Protein AF-A0A2M7E2D3-F1 (afdb_monomer_lite)

Sequence (45 aa):
MVKKYYVVWKGLNPGIYDNWNDCKEQVDGFENAQYKSYKTLEEAQ

Foldseek 3Di:
DQFKWKAKPDFQDGDIDSDPVVVCVGHVPGPPTDMDIDRDVVVRD

Radius of gyration: 9.84 Å; chains: 1; bounding box: 25×12×30 Å

Secondary structure (DSSP, 8-state):
----EEEEEESSS-EEES-HHHHHHHHTT-TT-EEEEESSHHHH-

pLDDT: mean 85.8, std 7.69, range [51.47, 91.88]

Structure (mmCIF, N/CA/C/O backbone):
data_AF-A0A2M7E2D3-F1
#
_entry.id   AF-A0A2M7E2D3-F1
#
loop_
_atom_site.group_PDB
_atom_site.id
_atom_site.type_symbol
_atom_site.label_atom_id
_atom_site.label_alt_id
_atom_site.label_comp_id
_atom_site.label_asym_id
_atom_site.label_entity_id
_atom_site.label_seq_id
_atom_site.pdbx_PDB_ins_code
_atom_site.Cartn_x
_atom_site.Cartn_y
_atom_site.Cartn_z
_atom_site.occupancy
_atom_site.B_iso_or_equiv
_atom_site.auth_seq_id
_atom_site.auth_comp_id
_atom_site.auth_asym_id
_atom_site.auth_atom_id
_atom_site.pdbx_PDB_model_num
ATOM 1 N N . MET A 1 1 ? 5.343 0.132 -21.382 1.00 51.47 1 MET A N 1
ATOM 2 C CA . MET A 1 1 ? 4.263 -0.075 -20.392 1.00 51.47 1 MET A CA 1
ATOM 3 C C . MET A 1 1 ? 4.916 -0.087 -19.018 1.00 51.47 1 MET A C 1
ATOM 5 O O . MET A 1 1 ? 5.708 -0.980 -18.759 1.00 51.47 1 MET A O 1
ATOM 9 N N . VAL A 1 2 ? 4.718 0.948 -18.198 1.00 61.06 2 VAL A N 1
ATOM 10 C CA . VAL A 1 2 ? 5.356 1.037 -16.871 1.00 61.06 2 VAL A CA 1
ATOM 11 C C . VAL A 1 2 ? 4.542 0.190 -15.898 1.00 61.06 2 VAL A C 1
ATOM 13 O O . VAL A 1 2 ? 3.445 0.592 -15.519 1.00 61.06 2 VAL A O 1
ATOM 16 N N . LYS A 1 3 ? 5.060 -0.985 -15.528 1.00 71.62 3 LYS A N 1
ATOM 17 C CA . LYS A 1 3 ? 4.537 -1.746 -14.389 1.00 71.62 3 LYS A CA 1
ATOM 18 C C . LYS A 1 3 ? 4.918 -0.998 -13.113 1.00 71.62 3 LYS A C 1
ATOM 20 O O . LYS A 1 3 ? 6.071 -0.600 -12.965 1.00 71.62 3 LYS A O 1
ATOM 25 N N . LYS A 1 4 ? 3.947 -0.755 -12.239 1.00 83.88 4 LYS A N 1
ATOM 26 C CA . LYS A 1 4 ? 4.174 -0.185 -10.910 1.00 83.88 4 LYS A CA 1
ATOM 27 C C . LYS A 1 4 ? 3.880 -1.274 -9.899 1.00 83.88 4 LYS A C 1
ATOM 29 O O . LYS A 1 4 ? 2.900 -1.991 -10.061 1.00 83.88 4 LYS A O 1
ATOM 34 N N . TYR A 1 5 ? 4.717 -1.370 -8.882 1.00 89.56 5 TYR A N 1
ATOM 35 C CA . TYR A 1 5 ? 4.508 -2.289 -7.775 1.00 89.56 5 TYR A CA 1
ATOM 36 C C . TYR A 1 5 ? 4.036 -1.493 -6.571 1.00 89.56 5 TYR A C 1
ATOM 38 O O . TYR A 1 5 ? 4.509 -0.386 -6.331 1.00 89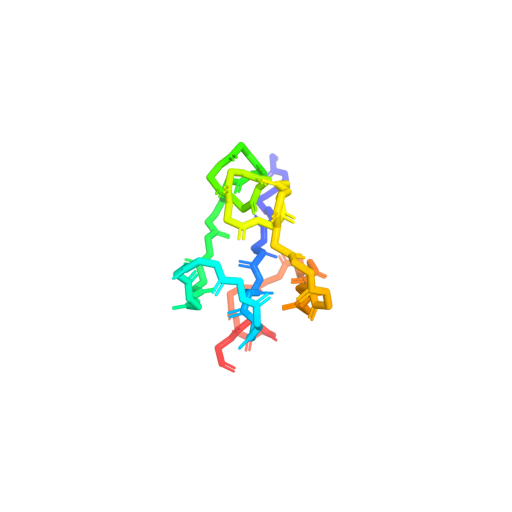.56 5 TYR A O 1
ATOM 46 N N . TYR A 1 6 ? 3.089 -2.032 -5.833 1.00 90.50 6 TYR A N 1
ATOM 47 C CA . TYR A 1 6 ? 2.465 -1.412 -4.684 1.00 90.50 6 TYR A CA 1
ATOM 48 C C . TYR A 1 6 ? 2.724 -2.309 -3.490 1.00 90.50 6 TYR A C 1
ATOM 50 O O . TYR A 1 6 ? 2.202 -3.414 -3.404 1.00 90.50 6 TYR A O 1
ATOM 58 N N . VAL A 1 7 ? 3.565 -1.842 -2.584 1.00 91.88 7 VAL A N 1
ATOM 59 C CA . VAL A 1 7 ? 3.881 -2.555 -1.353 1.00 91.88 7 VAL A CA 1
ATOM 60 C C . VAL A 1 7 ? 2.934 -2.059 -0.288 1.00 91.88 7 VAL A C 1
ATOM 62 O O . VAL A 1 7 ? 2.888 -0.860 -0.026 1.00 91.88 7 VAL A O 1
ATOM 65 N N . VAL A 1 8 ? 2.189 -2.966 0.322 1.00 91.50 8 VAL A N 1
ATOM 66 C CA . VAL A 1 8 ? 1.313 -2.692 1.457 1.00 91.50 8 VAL A CA 1
ATOM 67 C C . VAL A 1 8 ? 2.003 -3.233 2.705 1.00 91.50 8 VAL A C 1
ATOM 69 O O . VAL A 1 8 ? 2.149 -4.440 2.866 1.00 91.50 8 VAL A O 1
ATOM 72 N N . TRP A 1 9 ? 2.434 -2.340 3.594 1.00 91.00 9 TRP A N 1
ATOM 73 C CA . TRP A 1 9 ? 2.993 -2.695 4.904 1.00 91.00 9 TRP A CA 1
ATOM 74 C C . TRP A 1 9 ? 1.919 -2.799 5.981 1.00 91.00 9 TRP A C 1
ATOM 76 O O . TRP A 1 9 ? 2.013 -3.633 6.878 1.00 91.00 9 TRP A O 1
ATOM 86 N N . LYS A 1 10 ? 0.895 -1.945 5.895 1.00 89.00 10 LYS A N 1
ATOM 87 C CA . LYS A 1 10 ? -0.304 -2.013 6.730 1.00 89.00 10 LYS A CA 1
ATOM 88 C C . LYS A 1 10 ? -1.529 -1.900 5.845 1.00 89.00 10 LYS A C 1
ATOM 90 O O . LYS A 1 10 ? -1.691 -0.914 5.136 1.00 89.00 10 LYS A O 1
ATOM 95 N N . GLY A 1 11 ?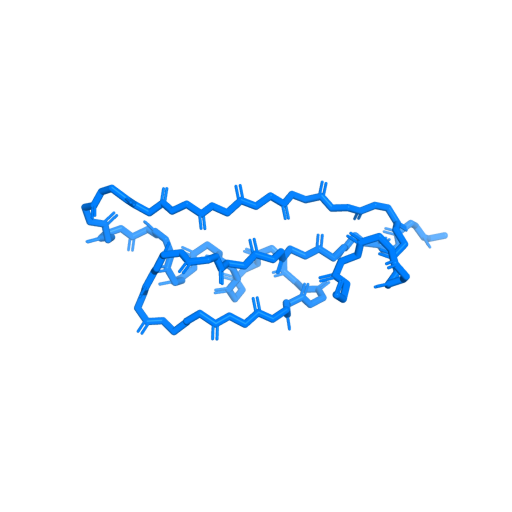 -2.382 -2.898 5.926 1.00 88.12 11 GLY A N 1
ATOM 96 C CA . GLY A 1 11 ? -3.631 -3.001 5.195 1.00 88.12 11 GLY A CA 1
ATOM 97 C C . GLY A 1 11 ? -4.337 -4.276 5.626 1.00 88.12 11 GLY A C 1
ATOM 98 O O . GLY A 1 11 ? -3.859 -4.976 6.523 1.00 88.12 11 GLY A O 1
ATOM 99 N N . LEU A 1 12 ? -5.437 -4.591 4.954 1.00 87.38 12 LEU A N 1
ATOM 100 C CA . LEU A 1 12 ? -6.158 -5.850 5.152 1.00 87.38 12 LEU A CA 1
ATOM 101 C C . LEU A 1 12 ? -5.248 -7.059 4.905 1.00 87.38 12 LEU A C 1
ATOM 103 O O . LEU A 1 12 ? -5.179 -7.959 5.738 1.00 87.38 12 LEU A O 1
ATOM 107 N N . ASN A 1 13 ? -4.506 -7.031 3.796 1.00 87.50 13 ASN A N 1
ATOM 108 C CA . ASN A 1 13 ? -3.485 -8.015 3.464 1.00 87.50 13 ASN A CA 1
ATOM 109 C C . ASN A 1 13 ? -2.181 -7.286 3.094 1.00 87.50 13 ASN A C 1
ATOM 111 O O . ASN A 1 13 ? -2.111 -6.644 2.046 1.00 87.50 13 ASN A O 1
ATOM 115 N N . PRO A 1 14 ? -1.151 -7.312 3.955 1.00 90.06 14 PRO A N 1
ATOM 116 C CA . PRO A 1 14 ? 0.157 -6.771 3.614 1.00 90.06 14 PRO A CA 1
ATOM 117 C C . PRO A 1 14 ? 0.876 -7.676 2.604 1.00 90.06 14 PRO A C 1
ATOM 119 O O . PRO A 1 14 ? 0.871 -8.901 2.732 1.00 90.06 14 PRO A O 1
ATOM 122 N N . GLY A 1 15 ? 1.502 -7.070 1.599 1.00 89.75 15 GLY A N 1
ATOM 123 C CA . GLY A 1 15 ? 2.111 -7.778 0.475 1.00 89.75 15 GLY A CA 1
ATOM 124 C C . GLY A 1 15 ? 2.523 -6.845 -0.661 1.00 89.75 15 GLY A C 1
ATOM 125 O O . GLY A 1 15 ? 2.343 -5.629 -0.580 1.00 89.75 15 GLY A O 1
ATOM 126 N N . ILE A 1 16 ? 3.092 -7.418 -1.721 1.00 89.69 16 ILE A N 1
ATOM 127 C CA . ILE A 1 16 ? 3.488 -6.692 -2.931 1.00 89.69 16 ILE A CA 1
ATOM 128 C C . ILE A 1 16 ? 2.457 -6.984 -4.016 1.00 89.69 16 ILE A C 1
ATOM 130 O O . ILE A 1 16 ? 2.247 -8.136 -4.387 1.00 89.69 16 ILE A O 1
ATOM 134 N N . TYR A 1 17 ? 1.845 -5.931 -4.538 1.00 89.94 17 TYR A N 1
ATOM 135 C CA . TYR A 1 17 ? 0.834 -5.986 -5.583 1.00 89.94 17 TYR A CA 1
ATOM 136 C C . TYR A 1 17 ? 1.386 -5.375 -6.866 1.00 89.94 17 TYR A C 1
ATOM 138 O O . TYR A 1 17 ? 2.007 -4.316 -6.837 1.00 89.94 17 TYR A O 1
ATOM 146 N N . ASP A 1 18 ? 1.144 -5.991 -8.016 1.00 90.19 18 ASP A N 1
ATOM 147 C CA . ASP A 1 18 ? 1.463 -5.399 -9.322 1.00 90.19 18 ASP A CA 1
ATOM 148 C C . ASP A 1 18 ? 0.316 -4.530 -9.879 1.00 90.19 18 ASP A C 1
ATOM 150 O O . ASP A 1 18 ? 0.467 -3.890 -10.920 1.00 90.19 18 ASP A O 1
ATOM 154 N N . ASN A 1 19 ? -0.813 -4.467 -9.159 1.00 89.00 19 ASN A N 1
ATOM 155 C CA . ASN A 1 19 ? -2.032 -3.770 -9.562 1.00 89.00 19 ASN A CA 1
ATOM 156 C C . ASN A 1 19 ? -2.503 -2.761 -8.510 1.00 89.00 19 ASN A C 1
ATOM 158 O O . ASN A 1 19 ? -2.505 -3.022 -7.306 1.00 89.00 19 ASN A O 1
ATOM 162 N N . TRP A 1 20 ? -2.957 -1.595 -8.983 1.00 85.56 20 TRP A N 1
ATOM 163 C CA . TRP A 1 20 ? -3.537 -0.570 -8.113 1.00 85.56 20 TRP A CA 1
ATOM 164 C C . TRP A 1 20 ? -4.893 -0.985 -7.548 1.00 85.56 20 TRP A C 1
ATOM 166 O O . TRP A 1 20 ? -5.188 -0.620 -6.421 1.00 85.56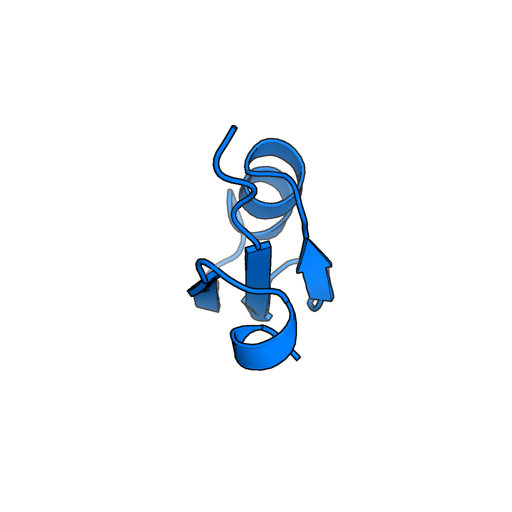 20 TRP A O 1
ATOM 176 N N . ASN A 1 21 ? -5.710 -1.727 -8.304 1.00 90.00 21 ASN A N 1
ATOM 177 C CA . ASN A 1 21 ? -7.027 -2.159 -7.832 1.00 90.00 21 ASN A CA 1
ATOM 178 C C . ASN A 1 21 ? -6.905 -3.046 -6.589 1.00 90.00 21 ASN A C 1
ATOM 180 O O . ASN A 1 21 ? -7.471 -2.688 -5.563 1.00 90.00 21 ASN A O 1
ATOM 184 N N . ASP A 1 22 ? -6.087 -4.101 -6.643 1.00 88.69 22 ASP A N 1
ATOM 185 C CA . ASP A 1 22 ? -5.839 -4.969 -5.488 1.00 88.69 22 ASP A CA 1
ATOM 186 C C . ASP A 1 22 ? -5.263 -4.194 -4.299 1.00 88.69 22 ASP A C 1
ATOM 188 O O . ASP A 1 22 ? -5.751 -4.333 -3.179 1.00 88.69 22 ASP A O 1
ATOM 192 N N . CYS A 1 23 ? -4.267 -3.326 -4.543 1.00 89.06 2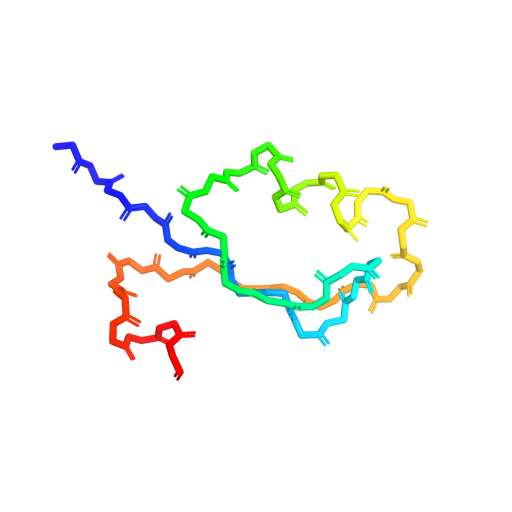3 CYS A N 1
ATOM 193 C CA . CYS A 1 23 ? -3.705 -2.456 -3.508 1.00 89.06 23 CYS A CA 1
ATOM 194 C C . CYS A 1 23 ? -4.785 -1.568 -2.890 1.00 89.06 23 CYS A C 1
ATOM 196 O O . CYS A 1 23 ? -4.834 -1.429 -1.670 1.00 89.06 23 CYS A O 1
ATOM 198 N N . LYS A 1 24 ? -5.634 -0.959 -3.723 1.00 88.62 24 LYS A N 1
ATOM 199 C CA . LYS A 1 24 ? -6.715 -0.087 -3.284 1.00 88.62 24 LYS A CA 1
ATOM 200 C C . LYS A 1 24 ? -7.670 -0.872 -2.399 1.00 88.62 24 LYS A C 1
ATOM 202 O O . LYS A 1 24 ? -7.928 -0.412 -1.304 1.00 88.62 24 LYS A O 1
ATOM 207 N N . GLU A 1 25 ? -8.100 -2.065 -2.789 1.00 91.00 25 GLU A N 1
ATOM 208 C CA . GLU A 1 25 ? -8.978 -2.896 -1.954 1.00 91.00 25 GLU A CA 1
ATOM 209 C C . GLU A 1 25 ? -8.360 -3.265 -0.598 1.00 91.00 25 GLU A C 1
ATOM 211 O O . GLU A 1 25 ? -9.095 -3.459 0.363 1.00 91.00 25 GLU A O 1
ATOM 216 N N . GLN A 1 26 ? -7.027 -3.308 -0.476 1.00 88.69 26 GLN A N 1
ATOM 217 C CA . GLN A 1 26 ? -6.372 -3.578 0.810 1.00 88.69 26 GLN A CA 1
ATOM 218 C C . GLN A 1 26 ? -6.272 -2.363 1.736 1.00 88.69 26 GLN A C 1
ATOM 220 O O . GLN A 1 26 ? -6.104 -2.534 2.948 1.00 88.69 26 GLN A O 1
ATOM 225 N N . VAL A 1 27 ? -6.303 -1.150 1.178 1.00 89.06 27 VAL A N 1
ATOM 226 C CA . VAL A 1 27 ? -6.092 0.105 1.920 1.00 89.06 27 VAL A CA 1
ATOM 227 C C . VAL A 1 27 ? -7.365 0.950 2.033 1.00 89.06 27 VAL A C 1
ATOM 229 O O . VAL A 1 27 ? -7.495 1.735 2.970 1.00 89.06 27 VAL A O 1
ATOM 232 N N . ASP A 1 28 ? -8.310 0.783 1.110 1.00 87.44 28 ASP A N 1
ATOM 233 C CA . ASP A 1 28 ? -9.617 1.442 1.053 1.00 87.44 28 ASP A CA 1
ATOM 234 C C . ASP A 1 28 ? -10.511 0.825 2.136 1.00 87.44 28 ASP A C 1
ATOM 236 O O . ASP A 1 28 ? -10.999 -0.295 2.019 1.00 87.44 28 ASP A O 1
ATOM 240 N N . GLY A 1 29 ? -10.622 1.532 3.263 1.00 85.31 29 GLY A N 1
ATOM 241 C CA . GLY A 1 29 ? -11.338 1.071 4.456 1.00 85.31 29 GLY A CA 1
ATOM 242 C C . GLY A 1 29 ? -10.446 0.554 5.588 1.00 85.31 29 GLY A C 1
ATOM 243 O O . GLY A 1 29 ? -10.965 0.254 6.662 1.00 85.31 29 GLY A O 1
ATOM 244 N N . PHE A 1 30 ? -9.120 0.493 5.406 1.00 86.00 30 PHE A N 1
ATOM 245 C CA . PHE A 1 30 ? -8.199 0.122 6.481 1.00 86.00 30 PHE A CA 1
ATOM 246 C C . PHE A 1 30 ? -7.632 1.366 7.178 1.00 86.00 30 PHE A C 1
ATOM 248 O O . PHE A 1 30 ? -6.879 2.155 6.601 1.00 86.00 30 PHE A O 1
ATOM 255 N N . GLU A 1 31 ? -7.990 1.548 8.448 1.00 85.00 31 GLU A N 1
ATOM 256 C CA . GLU A 1 31 ? -7.518 2.675 9.250 1.00 85.00 31 GLU A CA 1
ATOM 257 C C . GLU A 1 31 ? -5.993 2.604 9.436 1.00 85.00 31 GLU A C 1
ATOM 259 O O . GLU A 1 31 ? -5.448 1.594 9.880 1.00 85.00 31 GLU A O 1
ATOM 264 N N . ASN A 1 32 ? -5.289 3.693 9.112 1.00 87.06 32 ASN A N 1
ATOM 265 C CA . ASN A 1 32 ? -3.820 3.766 9.129 1.00 87.06 32 ASN A CA 1
ATOM 266 C C . ASN A 1 32 ? -3.121 2.799 8.153 1.00 87.06 32 ASN A C 1
ATOM 268 O O . ASN A 1 32 ? -2.029 2.294 8.447 1.00 87.06 32 ASN A O 1
ATOM 272 N N . ALA A 1 33 ? -3.723 2.558 6.985 1.00 89.38 33 ALA A N 1
ATOM 273 C CA . ALA A 1 33 ? -3.063 1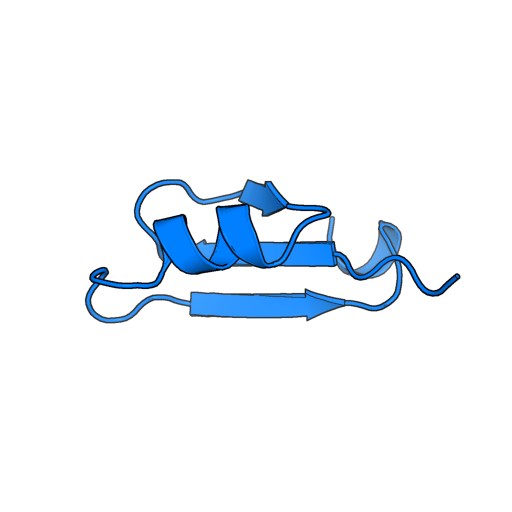.824 5.918 1.00 89.38 33 ALA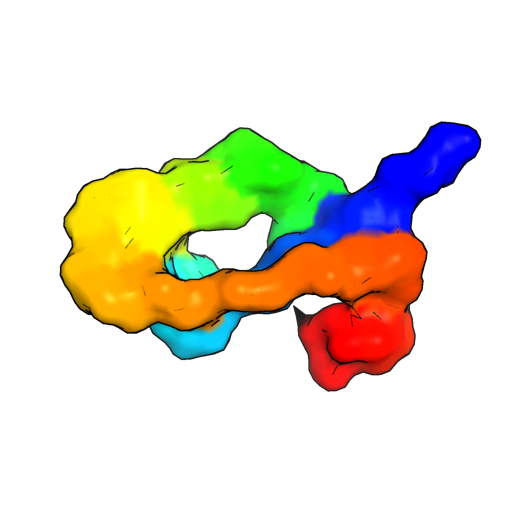 A CA 1
ATOM 274 C C . ALA A 1 33 ? -1.737 2.489 5.509 1.00 89.38 33 ALA A C 1
ATOM 276 O O . ALA A 1 33 ? -1.669 3.695 5.266 1.00 89.38 33 ALA A O 1
ATOM 277 N N . GLN A 1 34 ? -0.677 1.690 5.418 1.00 90.50 34 GLN A N 1
ATOM 278 C CA . GLN A 1 34 ? 0.630 2.110 4.929 1.00 90.50 34 GLN A CA 1
ATOM 279 C C . GLN A 1 34 ? 0.941 1.328 3.671 1.00 90.50 34 GLN A C 1
ATOM 281 O O . GLN A 1 34 ? 1.126 0.111 3.717 1.00 90.50 34 GLN A O 1
ATOM 286 N N . TYR A 1 35 ? 1.031 2.046 2.561 1.00 91.00 35 TYR A N 1
ATOM 287 C CA . TYR A 1 35 ? 1.430 1.496 1.281 1.00 91.00 35 TYR A CA 1
ATOM 288 C C . TYR A 1 35 ? 2.398 2.441 0.571 1.00 91.00 35 TYR A C 1
ATOM 290 O O . TYR A 1 35 ? 2.421 3.646 0.840 1.00 91.00 35 TYR A O 1
ATOM 298 N N . LYS A 1 36 ? 3.194 1.909 -0.355 1.00 89.25 36 LYS A N 1
ATOM 299 C CA . LYS A 1 36 ? 4.084 2.698 -1.207 1.00 89.25 36 LYS A CA 1
ATOM 300 C C . LYS A 1 36 ? 4.185 2.096 -2.594 1.00 89.25 36 LYS A C 1
ATOM 302 O O . LYS A 1 36 ? 4.287 0.886 -2.762 1.00 89.25 36 LYS A O 1
ATOM 307 N N . SER A 1 37 ? 4.158 2.966 -3.597 1.00 89.19 37 SER A N 1
ATOM 308 C CA . SER A 1 37 ? 4.341 2.574 -4.988 1.00 89.19 37 SER A CA 1
ATOM 309 C C . SER A 1 37 ? 5.802 2.694 -5.405 1.00 89.19 37 SER A C 1
ATOM 311 O O . SER A 1 37 ? 6.417 3.745 -5.208 1.00 89.19 37 SER A O 1
ATOM 313 N N . TYR A 1 38 ? 6.302 1.670 -6.074 1.00 88.88 38 TYR A N 1
ATOM 314 C CA . TYR A 1 38 ? 7.641 1.568 -6.624 1.00 88.88 38 TYR A CA 1
ATOM 315 C C . TYR A 1 38 ? 7.586 1.358 -8.133 1.00 88.88 38 TYR A C 1
ATOM 317 O O . TYR A 1 38 ? 6.591 0.887 -8.695 1.00 88.88 38 TYR A O 1
ATOM 325 N N . LYS A 1 39 ? 8.664 1.750 -8.813 1.00 84.69 39 LYS A N 1
ATOM 326 C CA . LYS A 1 39 ? 8.788 1.598 -10.269 1.00 84.69 39 LYS A CA 1
ATOM 327 C C . LYS A 1 39 ? 9.399 0.253 -10.661 1.00 84.69 39 LYS A C 1
ATOM 329 O O . LYS A 1 39 ? 9.274 -0.142 -11.816 1.00 84.69 39 LYS A O 1
ATOM 334 N N . THR A 1 40 ? 10.046 -0.436 -9.725 1.00 84.50 40 THR A N 1
ATOM 335 C CA . THR A 1 40 ? 10.735 -1.710 -9.946 1.00 84.50 40 THR A CA 1
ATOM 336 C C . THR A 1 40 ? 10.364 -2.719 -8.860 1.00 84.50 40 THR A C 1
ATOM 338 O O . THR A 1 40 ? 9.961 -2.331 -7.766 1.00 84.50 40 THR A O 1
ATOM 341 N N . LEU A 1 41 ? 10.461 -4.013 -9.188 1.00 79.62 41 LEU A N 1
ATOM 342 C CA . LEU A 1 41 ? 10.218 -5.099 -8.231 1.00 79.62 41 LEU A CA 1
ATOM 343 C C . LEU A 1 41 ? 11.312 -5.121 -7.152 1.00 79.62 41 LEU A C 1
ATOM 345 O O . LEU A 1 41 ? 11.011 -5.338 -5.990 1.00 79.62 41 LEU A O 1
ATOM 349 N N . GLU A 1 42 ? 12.562 -4.840 -7.535 1.00 82.94 42 GLU A N 1
ATOM 350 C CA . GLU A 1 42 ? 13.706 -4.766 -6.615 1.00 82.94 42 GLU A CA 1
ATOM 351 C C . GLU A 1 42 ? 13.524 -3.710 -5.524 1.00 82.94 42 GLU A C 1
ATOM 353 O O . GLU A 1 42 ? 13.844 -3.975 -4.374 1.00 82.94 42 GLU A O 1
ATOM 358 N N . GLU A 1 43 ? 12.978 -2.533 -5.848 1.00 80.38 43 GLU A N 1
ATOM 359 C CA . GLU A 1 43 ? 12.689 -1.522 -4.823 1.00 80.38 43 GLU A CA 1
ATOM 360 C C . GLU A 1 43 ? 11.474 -1.879 -3.948 1.00 80.38 43 GLU A C 1
ATOM 362 O O . GLU A 1 43 ? 11.288 -1.285 -2.885 1.00 80.38 43 GLU A O 1
ATOM 367 N N . ALA A 1 44 ? 10.625 -2.798 -4.415 1.00 81.56 44 ALA A N 1
ATOM 368 C CA . ALA A 1 44 ? 9.399 -3.208 -3.741 1.00 81.56 44 ALA A CA 1
ATOM 369 C C . ALA A 1 44 ? 9.585 -4.402 -2.783 1.00 81.56 44 ALA A C 1
ATOM 371 O O . ALA A 1 44 ? 8.705 -4.631 -1.953 1.00 81.56 44 ALA A O 1
ATOM 372 N N . GLN A 1 45 ? 10.673 -5.169 -2.921 1.00 74.56 45 GLN A N 1
ATOM 373 C CA . GLN A 1 45 ? 10.940 -6.396 -2.158 1.00 74.56 45 GLN A CA 1
ATOM 374 C C . GLN A 1 45 ? 11.588 -6.138 -0.793 1.00 74.56 45 GLN A C 1
ATOM 376 O O . GLN A 1 45 ? 12.339 -5.147 -0.656 1.00 74.56 45 GLN A O 1
#